Protein AF-A0A8T3WZS5-F1 (afdb_monomer)

Sequence (126 aa):
MAFKNHSQIEELKLSERVLWNKRVGRKKGNPLGIETPLGHSYSMILEELASENLDSTPNPGEFLQHIKDGLILRGNAYESRRTTFETPCFSSSYTYPIKTYMEMKGLSQKAQAKIMKEILGVDAGY

Mean predicted aligned error: 10.7 Å

Radius of gyration: 16.09 Å; Cα contacts (8 Å, |Δi|>4): 127; chains: 1; bounding box: 34×43×52 Å

Structure (mmCIF, N/CA/C/O backbone):
data_AF-A0A8T3WZS5-F1
#
_entry.id   AF-A0A8T3WZS5-F1
#
loop_
_atom_site.group_PDB
_atom_site.id
_atom_site.type_symbol
_atom_site.label_atom_id
_atom_site.label_alt_id
_atom_site.label_comp_id
_atom_site.label_asym_id
_atom_site.label_entity_id
_atom_site.label_seq_id
_atom_site.pdbx_PDB_ins_code
_atom_site.Cartn_x
_atom_site.Cartn_y
_atom_site.Cartn_z
_atom_site.occupancy
_atom_site.B_iso_or_equiv
_atom_site.auth_seq_id
_atom_site.auth_comp_id
_atom_site.auth_asym_id
_atom_site.auth_atom_id
_atom_site.pdbx_PDB_model_num
ATOM 1 N N . MET A 1 1 ? 19.273 -26.267 32.682 1.00 40.47 1 MET A N 1
ATOM 2 C CA . MET A 1 1 ? 18.327 -25.132 32.593 1.00 40.47 1 MET A CA 1
ATOM 3 C C . MET A 1 1 ? 18.701 -24.306 31.374 1.00 40.47 1 MET A C 1
ATOM 5 O O . MET A 1 1 ? 19.793 -23.757 31.353 1.00 40.47 1 MET A O 1
ATOM 9 N N . ALA A 1 2 ? 17.865 -24.288 30.335 1.00 45.25 2 ALA A N 1
ATOM 10 C CA . ALA A 1 2 ? 18.087 -23.431 29.174 1.00 45.25 2 ALA A CA 1
ATOM 11 C C . ALA A 1 2 ? 17.575 -22.022 29.506 1.00 45.25 2 ALA A C 1
ATOM 13 O O . ALA A 1 2 ? 16.375 -21.832 29.701 1.00 45.25 2 ALA A O 1
ATOM 14 N N . PHE A 1 3 ? 18.482 -21.052 29.613 1.00 46.47 3 PHE A N 1
ATOM 15 C CA . PHE A 1 3 ? 18.121 -19.642 29.720 1.00 46.47 3 PHE A CA 1
ATOM 16 C C . PHE A 1 3 ? 17.448 -19.225 28.408 1.00 46.47 3 PHE A C 1
ATOM 18 O O . PHE A 1 3 ? 18.108 -19.107 27.378 1.00 46.47 3 PHE A O 1
ATOM 25 N N . LYS A 1 4 ? 16.124 -19.030 28.421 1.00 43.25 4 LYS A N 1
ATOM 26 C CA . LYS A 1 4 ? 15.443 -18.353 27.313 1.00 43.25 4 LYS A CA 1
ATOM 27 C C . LYS A 1 4 ? 15.895 -16.895 27.330 1.00 43.25 4 LYS A C 1
ATOM 29 O O . LYS A 1 4 ? 15.614 -16.171 28.282 1.00 43.25 4 LYS A O 1
ATOM 34 N N . ASN A 1 5 ? 16.640 -16.507 26.300 1.00 50.31 5 ASN A N 1
ATOM 35 C CA . ASN A 1 5 ? 17.131 -15.150 26.100 1.00 50.31 5 ASN A CA 1
ATOM 36 C C . ASN A 1 5 ? 15.934 -14.182 26.125 1.00 50.31 5 ASN A C 1
ATOM 38 O O . ASN A 1 5 ? 15.007 -14.336 25.328 1.00 50.31 5 ASN A O 1
ATOM 42 N N . HIS A 1 6 ? 15.932 -13.214 27.046 1.00 47.78 6 HIS A N 1
ATOM 43 C CA . HIS A 1 6 ? 14.830 -12.256 27.231 1.00 47.78 6 HIS A CA 1
ATOM 44 C C . HIS A 1 6 ? 14.461 -11.540 25.912 1.00 47.78 6 HIS A C 1
ATOM 46 O O . HIS A 1 6 ? 13.289 -11.262 25.668 1.00 47.78 6 HIS A O 1
ATOM 52 N N . SER A 1 7 ? 15.432 -11.344 25.008 1.00 53.03 7 SER A N 1
ATOM 53 C CA . SER A 1 7 ? 15.226 -10.669 23.720 1.00 53.03 7 SER A CA 1
ATOM 54 C C . SER A 1 7 ? 14.343 -11.440 22.731 1.00 53.03 7 SER A C 1
ATOM 56 O O . SER A 1 7 ? 13.644 -10.817 21.938 1.00 53.03 7 SER A O 1
ATOM 58 N N . GLN A 1 8 ? 14.332 -12.779 22.773 1.00 47.66 8 GLN A N 1
ATOM 59 C CA . GLN A 1 8 ? 13.538 -13.588 2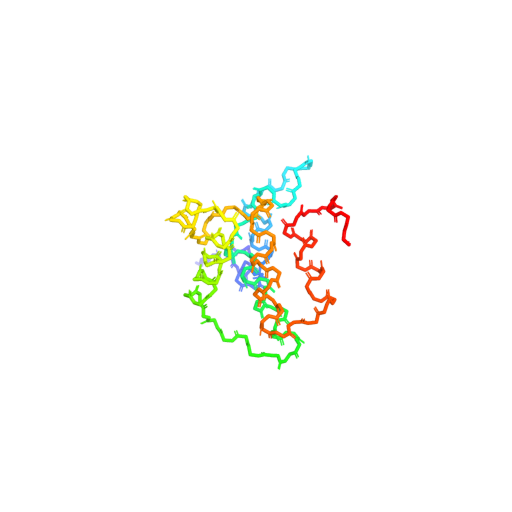1.836 1.00 47.66 8 GLN A CA 1
ATOM 60 C C . GLN A 1 8 ? 12.048 -13.599 22.200 1.00 47.66 8 GLN A C 1
ATOM 62 O O . GLN A 1 8 ? 11.196 -13.725 21.325 1.00 47.66 8 GLN A O 1
ATOM 67 N N . ILE A 1 9 ? 11.721 -13.458 23.490 1.00 51.66 9 ILE A N 1
ATOM 68 C CA . ILE A 1 9 ? 10.328 -13.383 23.957 1.00 51.66 9 ILE A CA 1
ATOM 69 C C . ILE A 1 9 ? 9.742 -11.991 23.681 1.00 51.66 9 ILE A C 1
ATOM 71 O O . ILE A 1 9 ? 8.555 -11.885 23.375 1.00 51.66 9 ILE A O 1
ATOM 75 N N . GLU A 1 10 ? 10.557 -10.935 23.741 1.00 49.94 10 GLU A N 1
ATOM 76 C CA . GLU A 1 10 ? 10.116 -9.585 23.379 1.00 49.94 10 GLU A CA 1
ATOM 77 C C . GLU A 1 10 ? 9.884 -9.432 21.874 1.00 49.94 10 GLU A C 1
ATOM 79 O O . GLU A 1 10 ? 8.887 -8.830 21.489 1.00 49.94 10 GLU A O 1
ATOM 84 N N . GLU A 1 11 ? 10.718 -10.029 21.015 1.00 50.22 11 GLU A N 1
ATOM 85 C CA . GLU A 1 11 ? 10.536 -9.962 19.556 1.00 50.22 11 GLU A CA 1
ATOM 86 C C . GLU A 1 11 ? 9.217 -10.568 19.063 1.00 50.22 11 GLU A C 1
ATOM 88 O O . GLU A 1 11 ? 8.638 -10.049 18.113 1.00 50.22 11 GLU A O 1
ATOM 93 N N . LEU A 1 12 ? 8.689 -11.588 19.744 1.00 53.72 12 LEU A N 1
ATOM 94 C CA . LEU A 1 12 ? 7.392 -12.197 19.418 1.00 53.72 12 LEU A CA 1
ATOM 95 C C . LEU A 1 12 ? 6.184 -11.297 19.733 1.00 53.72 12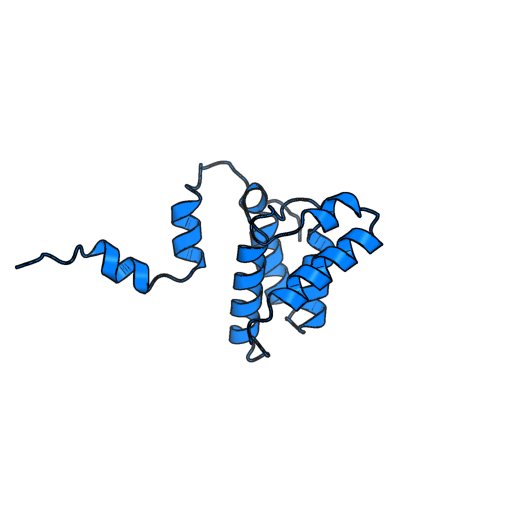 LEU A C 1
ATOM 97 O O . LEU A 1 12 ? 5.071 -11.611 19.319 1.00 53.72 12 LEU A O 1
ATOM 101 N N . LYS A 1 13 ? 6.381 -10.201 20.477 1.00 56.06 13 LYS A N 1
ATOM 102 C CA . LYS A 1 13 ? 5.328 -9.237 20.849 1.00 56.06 13 LYS A CA 1
ATOM 103 C C . LYS A 1 13 ? 5.456 -7.894 20.134 1.00 56.06 13 LYS A C 1
ATOM 105 O O . LYS A 1 13 ? 4.647 -6.998 20.366 1.00 56.06 13 LYS A O 1
ATOM 110 N N . LEU A 1 14 ? 6.487 -7.725 19.313 1.00 56.59 14 LEU A N 1
ATOM 111 C CA . LEU A 1 14 ? 6.687 -6.505 18.547 1.00 56.59 14 LEU A CA 1
ATOM 112 C C . LEU A 1 14 ? 5.754 -6.508 17.339 1.00 56.59 14 LEU A C 1
ATOM 114 O O . LEU A 1 14 ? 5.621 -7.523 16.659 1.00 56.59 14 LEU A O 1
ATOM 118 N N . SER A 1 15 ? 5.136 -5.362 17.047 1.00 65.25 15 SER A N 1
ATOM 119 C CA . SER A 1 15 ? 4.434 -5.201 15.775 1.00 65.25 15 SER A CA 1
ATOM 120 C C . SER A 1 15 ? 5.417 -5.375 14.615 1.00 65.25 15 SER A C 1
ATOM 122 O O . SER A 1 15 ? 6.612 -5.073 14.751 1.00 65.25 15 SER A O 1
ATOM 124 N N . GLU A 1 16 ? 4.925 -5.824 13.457 1.00 59.84 16 GLU A N 1
ATOM 125 C CA . GLU A 1 16 ? 5.749 -5.975 12.249 1.00 59.84 16 GLU A CA 1
ATOM 126 C C . GLU A 1 16 ? 6.516 -4.686 11.933 1.00 59.84 16 GLU A C 1
ATOM 128 O O . GLU A 1 16 ? 7.690 -4.729 11.563 1.00 59.84 16 GLU A O 1
ATOM 133 N N . ARG A 1 17 ? 5.903 -3.528 12.205 1.00 53.78 17 ARG A N 1
ATOM 134 C CA . ARG A 1 17 ? 6.531 -2.208 12.101 1.00 53.78 17 ARG A CA 1
ATOM 135 C C . ARG A 1 17 ? 7.804 -2.062 12.939 1.00 53.78 17 ARG A C 1
ATOM 137 O O . ARG A 1 17 ? 8.782 -1.474 12.476 1.00 53.78 17 ARG A O 1
ATOM 144 N N . VAL A 1 18 ? 7.829 -2.558 14.175 1.00 60.75 18 VAL A N 1
ATOM 145 C CA . VAL A 1 18 ? 9.013 -2.447 15.045 1.00 60.75 18 VAL A CA 1
ATOM 146 C C . VAL A 1 18 ? 10.089 -3.460 14.647 1.00 60.75 18 VAL A C 1
ATOM 148 O O . VAL A 1 18 ? 11.273 -3.114 14.646 1.00 60.75 18 VAL A O 1
ATOM 151 N N . LEU A 1 19 ? 9.695 -4.671 14.242 1.00 66.25 19 LEU A N 1
ATOM 152 C CA . LEU A 1 19 ? 10.614 -5.680 13.695 1.00 66.25 19 LEU A CA 1
ATOM 153 C C . LEU A 1 19 ? 11.290 -5.188 12.411 1.00 66.25 19 LEU A C 1
ATOM 155 O O . LEU A 1 19 ? 12.503 -5.331 12.246 1.00 66.25 19 LEU A O 1
ATOM 159 N N . TRP A 1 20 ? 10.518 -4.541 11.542 1.00 58.53 20 TRP A N 1
ATOM 160 C CA . TRP A 1 20 ? 11.007 -3.899 10.332 1.00 58.53 20 TRP A CA 1
ATOM 161 C C . TRP A 1 20 ? 12.015 -2.794 10.657 1.00 58.53 20 TRP A C 1
ATOM 163 O O . TRP A 1 20 ? 13.162 -2.862 10.224 1.00 58.53 20 TRP A O 1
ATOM 173 N N . ASN A 1 21 ? 11.658 -1.840 11.522 1.00 60.50 21 ASN A N 1
ATOM 174 C CA . ASN A 1 21 ? 12.557 -0.748 11.917 1.00 60.50 21 ASN A CA 1
ATOM 175 C C . ASN A 1 21 ? 13.914 -1.227 12.464 1.00 60.50 21 ASN A C 1
ATOM 177 O O . ASN A 1 21 ? 14.919 -0.536 12.285 1.00 60.50 21 ASN A O 1
ATOM 181 N N . LYS A 1 22 ? 13.949 -2.397 13.115 1.00 61.91 22 LYS A N 1
ATOM 182 C CA . LYS A 1 22 ? 15.192 -3.043 13.553 1.00 61.91 22 LYS A CA 1
ATOM 183 C C . LYS A 1 22 ? 15.978 -3.661 12.390 1.00 61.91 22 LYS A C 1
ATOM 185 O O . LYS A 1 22 ? 17.189 -3.468 12.333 1.00 61.91 22 LYS A O 1
ATOM 190 N N . ARG A 1 23 ? 15.319 -4.372 11.464 1.00 59.22 23 ARG A N 1
ATOM 191 C CA . ARG A 1 23 ? 15.971 -5.031 10.310 1.00 59.22 23 ARG A CA 1
ATOM 192 C C . ARG A 1 23 ? 16.576 -4.053 9.310 1.00 59.22 23 ARG A C 1
ATOM 194 O O . ARG A 1 23 ? 17.648 -4.324 8.787 1.00 59.22 23 ARG A O 1
ATOM 201 N N . VAL A 1 24 ? 15.913 -2.926 9.066 1.00 54.59 24 VAL A N 1
ATOM 202 C CA . VAL A 1 24 ? 16.351 -1.948 8.054 1.00 54.59 24 VAL A CA 1
ATOM 203 C C . VAL A 1 24 ? 17.564 -1.137 8.523 1.00 54.59 24 VAL A C 1
ATOM 205 O O . VAL A 1 24 ? 18.194 -0.457 7.729 1.00 54.59 24 VAL A O 1
ATOM 208 N N . GLY A 1 25 ? 17.946 -1.219 9.805 1.00 47.91 25 GLY A N 1
ATOM 209 C CA . GLY A 1 25 ? 19.188 -0.614 10.286 1.00 47.91 25 GLY A CA 1
ATOM 210 C C . GLY A 1 25 ? 19.262 0.884 9.989 1.00 47.91 25 GLY A C 1
ATOM 211 O O . GLY A 1 25 ? 20.223 1.331 9.368 1.00 47.91 25 GLY A O 1
ATOM 212 N N . ARG A 1 26 ? 18.235 1.644 10.414 1.00 51.78 26 ARG A N 1
ATOM 213 C CA . ARG A 1 26 ? 18.080 3.096 10.192 1.00 51.78 26 ARG A CA 1
ATOM 214 C C . ARG A 1 26 ? 19.420 3.840 10.295 1.00 51.78 26 ARG A C 1
ATOM 216 O O . ARG A 1 26 ? 19.843 4.233 11.385 1.00 51.78 26 ARG A O 1
ATOM 223 N N . LYS A 1 27 ? 20.066 4.108 9.159 1.00 49.81 27 LYS A N 1
ATOM 224 C CA . LYS A 1 27 ? 21.142 5.098 9.094 1.00 49.81 27 LYS A CA 1
ATOM 225 C C . LYS A 1 27 ? 20.486 6.468 9.223 1.00 49.81 27 LYS A C 1
ATOM 227 O O . LYS A 1 27 ? 19.664 6.840 8.387 1.00 49.81 27 LYS A O 1
ATOM 232 N N . LYS A 1 28 ? 20.816 7.212 10.286 1.00 45.00 28 LYS A N 1
ATOM 233 C CA . LYS A 1 28 ? 20.449 8.633 10.418 1.00 45.00 28 LYS A CA 1
ATOM 234 C C . LYS A 1 28 ? 20.802 9.345 9.102 1.00 45.00 28 LYS A C 1
ATOM 236 O O . LYS A 1 28 ? 21.982 9.437 8.782 1.00 45.00 28 LYS A O 1
ATOM 241 N N . GLY A 1 29 ? 19.796 9.802 8.355 1.00 51.53 29 GLY A N 1
ATOM 242 C CA . GLY A 1 29 ? 19.971 10.529 7.091 1.00 51.53 29 GLY A CA 1
ATOM 243 C C . GLY A 1 29 ? 19.297 9.915 5.858 1.00 51.53 29 GLY A C 1
ATOM 244 O O . GLY A 1 29 ? 19.144 10.630 4.875 1.00 51.53 29 GLY A O 1
ATOM 245 N N . ASN A 1 30 ? 18.845 8.655 5.895 1.00 51.88 30 ASN A N 1
ATOM 246 C CA . ASN A 1 30 ? 18.090 8.074 4.775 1.00 51.88 30 ASN A CA 1
ATOM 247 C C . ASN A 1 30 ? 16.575 8.314 4.933 1.00 51.88 30 ASN A C 1
ATOM 249 O O . ASN A 1 30 ? 16.021 7.979 5.987 1.00 51.88 30 ASN A O 1
ATOM 253 N N . PRO A 1 31 ? 15.880 8.855 3.911 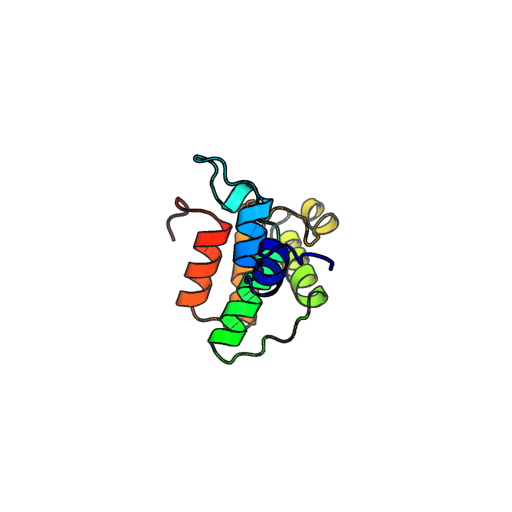1.00 58.00 31 PRO A N 1
ATOM 254 C CA . PRO A 1 31 ? 14.424 8.924 3.901 1.00 58.00 31 PRO A CA 1
ATOM 255 C C . PRO A 1 31 ? 13.833 7.514 3.990 1.00 58.00 31 PRO A C 1
ATOM 257 O O . PRO A 1 31 ? 14.181 6.649 3.187 1.00 58.00 31 PRO A O 1
ATOM 260 N N . LEU A 1 32 ? 12.912 7.306 4.940 1.00 59.91 32 LEU A N 1
ATOM 261 C CA . LEU A 1 32 ? 12.188 6.042 5.174 1.00 59.91 32 LEU A CA 1
ATOM 262 C C . LEU A 1 32 ? 11.624 5.417 3.888 1.00 59.91 32 LEU A C 1
ATOM 264 O O . LEU A 1 32 ? 11.533 4.195 3.789 1.00 59.91 32 LEU A O 1
ATOM 268 N N . GLY A 1 33 ? 11.308 6.233 2.882 1.00 59.47 33 GLY A N 1
ATOM 269 C CA . GLY A 1 33 ? 10.736 5.739 1.646 1.00 59.47 33 GLY A CA 1
ATOM 270 C C . GLY A 1 33 ? 11.667 4.918 0.762 1.00 59.47 33 GLY A C 1
ATOM 271 O O . GLY A 1 33 ? 11.202 3.931 0.203 1.00 59.47 33 GLY A O 1
ATOM 272 N N . ILE A 1 34 ? 12.969 5.235 0.693 1.00 62.78 34 ILE A N 1
ATOM 273 C CA . ILE A 1 34 ? 13.922 4.606 -0.252 1.00 62.78 34 ILE A CA 1
ATOM 274 C C . ILE A 1 34 ? 13.983 3.082 -0.087 1.00 62.78 34 ILE A C 1
ATOM 276 O O . ILE A 1 34 ? 14.144 2.355 -1.066 1.00 62.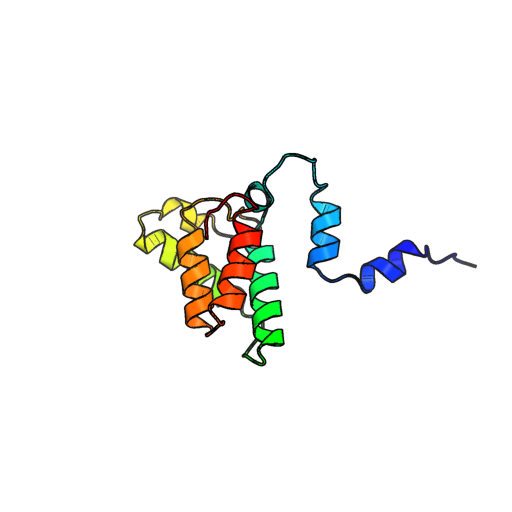78 34 ILE A O 1
ATOM 280 N N . GLU A 1 35 ? 13.820 2.597 1.141 1.00 65.44 35 GLU A N 1
ATOM 281 C CA . GLU A 1 35 ? 13.962 1.181 1.483 1.00 65.44 35 GLU A CA 1
ATOM 282 C C . GLU A 1 35 ? 12.626 0.506 1.817 1.00 65.44 35 GLU A C 1
ATOM 284 O O . GLU A 1 35 ? 12.619 -0.683 2.125 1.00 65.44 35 GLU A O 1
ATOM 289 N N . THR A 1 36 ? 11.494 1.220 1.760 1.00 80.56 36 THR A N 1
ATOM 290 C CA . THR A 1 36 ? 10.187 0.652 2.126 1.00 80.56 36 THR A CA 1
ATOM 291 C C . THR A 1 36 ? 9.681 -0.297 1.028 1.00 80.56 36 THR A C 1
ATOM 293 O O . THR A 1 36 ? 9.406 0.163 -0.082 1.00 80.56 36 THR A O 1
ATOM 296 N N . PRO A 1 37 ? 9.517 -1.607 1.290 1.00 88.19 37 PRO A N 1
ATOM 297 C CA . PRO A 1 37 ? 8.996 -2.564 0.325 1.00 88.19 37 PRO A CA 1
ATOM 298 C C . PRO A 1 37 ? 7.473 -2.487 0.253 1.00 88.19 37 PRO A C 1
ATOM 300 O O . PRO A 1 37 ? 6.813 -2.161 1.243 1.00 88.19 37 PRO A O 1
ATOM 303 N N . LEU A 1 38 ? 6.902 -2.901 -0.877 1.00 90.50 38 LEU A N 1
ATOM 304 C CA . LEU A 1 38 ? 5.450 -3.017 -1.048 1.00 90.50 38 LEU A CA 1
ATOM 305 C C . LEU A 1 38 ? 4.784 -3.897 0.018 1.00 90.50 38 LEU A C 1
ATOM 307 O O . LEU A 1 38 ? 3.649 -3.628 0.401 1.00 90.50 38 LEU A O 1
ATOM 311 N N . GLY A 1 39 ? 5.480 -4.922 0.520 1.00 91.06 39 GLY A N 1
ATOM 312 C CA . GLY A 1 39 ? 4.985 -5.753 1.621 1.00 91.06 39 GLY A CA 1
ATOM 313 C C . GLY A 1 39 ? 4.758 -4.956 2.898 1.00 91.06 39 GLY A C 1
ATOM 314 O O . GLY A 1 39 ? 3.741 -5.137 3.557 1.00 91.06 39 GLY A O 1
ATOM 315 N N . HIS A 1 40 ? 5.647 -4.011 3.205 1.00 88.50 40 HIS A N 1
ATOM 316 C CA . HIS A 1 40 ? 5.483 -3.167 4.382 1.00 88.50 40 HIS A CA 1
ATOM 317 C C . HIS A 1 40 ? 4.322 -2.187 4.215 1.00 88.50 40 HIS A C 1
ATOM 319 O O . HIS A 1 40 ? 3.497 -2.058 5.118 1.00 88.50 40 HIS A O 1
ATOM 325 N N . SER A 1 41 ? 4.210 -1.552 3.043 1.00 90.25 41 SER A N 1
ATOM 326 C CA . SER A 1 41 ? 3.057 -0.710 2.709 1.00 90.25 41 SER A CA 1
ATOM 327 C C . SER A 1 41 ? 1.748 -1.477 2.866 1.00 90.25 41 SER A C 1
ATOM 329 O O . SER A 1 41 ? 0.794 -0.958 3.435 1.00 90.25 41 SER A O 1
ATOM 331 N N . TYR A 1 42 ? 1.719 -2.728 2.408 1.00 94.75 42 TYR A N 1
ATOM 332 C CA . TYR A 1 42 ? 0.553 -3.589 2.530 1.00 94.75 42 TYR A CA 1
ATOM 333 C C . TYR A 1 42 ? 0.202 -3.910 3.988 1.00 94.75 42 TYR A C 1
ATOM 335 O O . TYR A 1 42 ? -0.949 -3.721 4.379 1.00 94.75 42 TYR A O 1
ATOM 343 N N . SER A 1 43 ? 1.180 -4.304 4.813 1.00 93.69 43 SER A N 1
ATOM 344 C CA . SER A 1 43 ? 0.958 -4.523 6.250 1.00 93.69 43 SER A CA 1
ATOM 345 C C . SER A 1 43 ? 0.394 -3.274 6.932 1.00 93.69 43 SER A C 1
ATOM 347 O O . SER A 1 43 ? -0.579 -3.369 7.674 1.00 93.69 43 SER A O 1
ATOM 349 N N . MET A 1 44 ? 0.934 -2.089 6.631 1.00 92.88 44 MET A N 1
ATOM 350 C CA . MET A 1 44 ? 0.424 -0.831 7.188 1.00 92.88 44 MET A CA 1
ATOM 351 C C . MET A 1 44 ? -1.025 -0.540 6.782 1.00 92.88 44 MET A C 1
ATOM 353 O O . MET A 1 44 ? -1.809 -0.056 7.593 1.00 92.88 44 MET A O 1
ATOM 357 N N . ILE A 1 45 ? -1.394 -0.841 5.535 1.00 95.38 45 ILE A N 1
ATOM 358 C CA . ILE A 1 45 ? -2.772 -0.687 5.058 1.00 95.38 45 ILE A CA 1
ATOM 359 C C . ILE A 1 45 ? -3.711 -1.610 5.838 1.00 95.38 45 ILE A C 1
ATOM 361 O O . ILE A 1 45 ? -4.769 -1.163 6.274 1.00 95.38 45 ILE A O 1
ATOM 365 N N . LEU A 1 46 ? -3.324 -2.869 6.059 1.00 95.94 46 LEU A N 1
ATOM 366 C CA . LEU A 1 46 ? -4.116 -3.812 6.853 1.00 95.94 46 LEU A CA 1
ATOM 367 C C . LEU A 1 46 ? -4.266 -3.360 8.314 1.00 95.94 46 LEU A C 1
ATOM 369 O O . LEU A 1 46 ? -5.358 -3.472 8.870 1.00 95.94 46 LEU A O 1
ATOM 373 N N . GLU A 1 47 ? -3.203 -2.816 8.917 1.00 94.69 47 GLU A N 1
ATOM 374 C CA . GLU A 1 47 ? -3.234 -2.263 10.280 1.00 94.69 47 GLU A CA 1
ATOM 375 C C . GLU A 1 47 ? -4.232 -1.097 10.408 1.00 94.69 47 GLU A C 1
ATOM 377 O O . GLU A 1 47 ? -5.015 -1.054 11.364 1.00 94.69 47 GLU A O 1
ATOM 382 N N . GLU A 1 48 ? -4.248 -0.162 9.452 1.00 95.62 48 GLU A N 1
ATOM 383 C CA . GLU A 1 48 ? -5.207 0.950 9.482 1.00 95.62 48 GLU A CA 1
ATOM 384 C C . GLU A 1 48 ? -6.635 0.491 9.166 1.00 95.62 48 GLU A C 1
ATOM 386 O O . GLU A 1 48 ? -7.568 0.961 9.812 1.00 95.62 48 GLU A O 1
ATOM 391 N N . LEU A 1 49 ? -6.822 -0.466 8.246 1.00 95.12 49 LEU A N 1
ATOM 392 C CA . LEU A 1 49 ? -8.144 -1.042 7.968 1.00 95.12 49 LEU A CA 1
ATOM 393 C C . LEU A 1 49 ? -8.735 -1.670 9.234 1.00 95.12 49 LEU A C 1
ATOM 395 O O . LEU A 1 49 ? -9.875 -1.379 9.592 1.00 95.12 49 LEU A O 1
ATOM 399 N N . ALA A 1 50 ? -7.935 -2.462 9.953 1.00 94.25 50 ALA A N 1
ATOM 400 C CA . ALA A 1 50 ? -8.345 -3.056 11.221 1.00 94.25 50 ALA A CA 1
ATOM 401 C C . ALA A 1 50 ? -8.667 -1.983 12.276 1.00 94.25 50 ALA A C 1
ATOM 403 O O . ALA A 1 50 ? -9.656 -2.098 12.999 1.00 94.25 50 ALA A O 1
ATOM 404 N N . SER A 1 51 ? -7.867 -0.914 12.337 1.00 94.94 51 SER A N 1
ATOM 405 C CA . SER A 1 51 ? -8.070 0.198 13.278 1.00 94.94 51 SER A CA 1
ATOM 406 C C . SER A 1 51 ? -9.357 0.988 13.006 1.00 94.94 51 SER A C 1
ATOM 408 O O . SER A 1 51 ? -9.956 1.523 13.939 1.00 94.94 51 SER A O 1
ATOM 410 N N . GLU A 1 52 ? -9.802 1.049 11.750 1.00 96.19 52 GLU A N 1
ATOM 411 C CA . GLU A 1 52 ? -11.047 1.707 11.334 1.00 96.19 52 GLU A CA 1
ATOM 412 C C . GLU A 1 52 ? -12.263 0.754 11.314 1.00 96.19 52 GLU A C 1
ATOM 414 O O . GLU A 1 52 ? -13.354 1.169 10.928 1.00 96.19 52 GLU A O 1
ATOM 419 N N . ASN A 1 53 ? -12.121 -0.494 11.786 1.00 94.50 53 ASN A N 1
ATOM 420 C CA . ASN A 1 53 ? -13.145 -1.554 11.717 1.00 94.50 53 ASN A CA 1
ATOM 421 C C . ASN A 1 53 ? -13.614 -1.870 10.281 1.00 94.50 53 ASN A C 1
ATOM 423 O O . ASN A 1 53 ? -14.772 -2.230 10.059 1.00 94.50 53 ASN A O 1
ATOM 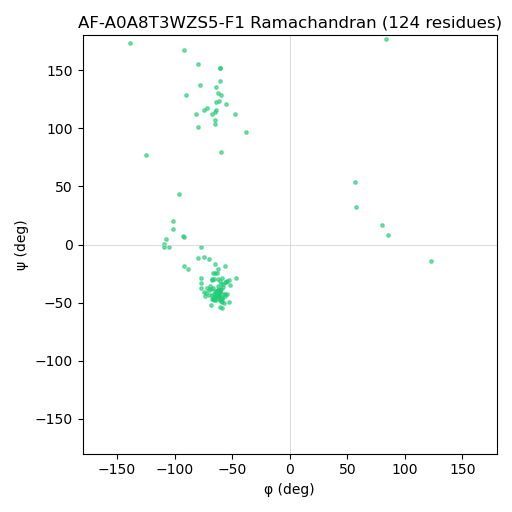427 N N . LEU A 1 54 ? -12.718 -1.728 9.304 1.00 94.81 54 LEU A N 1
ATOM 428 C CA . LEU A 1 54 ? -12.929 -2.120 7.912 1.00 94.81 54 LEU A CA 1
ATOM 429 C C . LEU A 1 54 ? -12.438 -3.557 7.677 1.00 94.81 54 LEU A C 1
ATOM 431 O O . LEU A 1 54 ? -11.729 -4.132 8.505 1.00 94.81 54 LEU A O 1
ATOM 435 N N . ASP A 1 55 ? -12.801 -4.149 6.535 1.00 91.94 55 ASP A N 1
ATOM 436 C CA . ASP A 1 55 ? -12.323 -5.486 6.167 1.00 91.94 55 ASP A CA 1
ATOM 437 C C . ASP A 1 55 ? -10.802 -5.493 5.947 1.00 91.94 55 ASP A C 1
ATOM 439 O O . ASP A 1 55 ? -10.284 -5.047 4.917 1.00 91.94 55 ASP A O 1
ATOM 443 N N . SER A 1 56 ? -10.099 -6.035 6.938 1.00 91.94 56 SER A N 1
ATOM 444 C CA . SER A 1 56 ? -8.650 -6.206 6.962 1.00 91.94 56 SER A CA 1
ATOM 445 C C . SER A 1 56 ? -8.219 -7.640 6.633 1.00 91.94 56 SER A C 1
ATOM 447 O O . SER A 1 56 ? -7.115 -8.042 7.008 1.00 91.94 56 SER A O 1
ATOM 449 N N . THR A 1 57 ? -9.069 -8.444 5.982 1.00 94.06 57 THR A N 1
ATOM 450 C CA . THR A 1 57 ? -8.700 -9.805 5.564 1.00 94.06 57 THR A CA 1
ATOM 451 C C . THR A 1 57 ? -7.519 -9.749 4.586 1.00 94.06 57 THR A C 1
ATOM 453 O O . THR A 1 57 ? -7.615 -9.082 3.550 1.00 94.06 57 THR A O 1
ATOM 456 N N . PRO A 1 58 ? -6.394 -10.436 4.868 1.00 90.94 58 PRO A N 1
ATOM 457 C CA . PRO A 1 58 ? -5.245 -10.420 3.973 1.00 90.94 58 PRO A CA 1
ATOM 458 C C . PRO A 1 58 ? -5.568 -11.059 2.614 1.00 90.94 58 PRO A C 1
ATOM 460 O O . PRO A 1 58 ? -5.798 -12.261 2.505 1.00 90.94 58 PRO A O 1
ATOM 463 N N . ASN A 1 59 ? -5.519 -10.245 1.566 1.00 95.50 59 ASN A N 1
ATOM 464 C CA . ASN A 1 59 ? -5.570 -10.628 0.160 1.00 95.50 59 ASN A CA 1
ATOM 465 C C . ASN A 1 59 ? -4.352 -10.063 -0.606 1.00 95.50 59 ASN A C 1
ATOM 467 O O . ASN A 1 59 ? -4.451 -9.058 -1.317 1.00 95.50 59 ASN A O 1
ATOM 471 N N . PRO A 1 60 ? -3.169 -10.684 -0.453 1.00 92.62 60 PRO A N 1
ATOM 472 C CA . PRO A 1 60 ? -1.938 -10.197 -1.071 1.00 92.62 60 PRO A CA 1
ATOM 473 C C . PRO A 1 60 ? -1.982 -10.191 -2.608 1.00 92.62 60 PRO A C 1
ATOM 475 O O . PRO A 1 60 ? -1.327 -9.362 -3.243 1.00 92.62 60 PRO A O 1
ATOM 478 N N . GLY A 1 61 ? -2.741 -11.114 -3.209 1.00 94.81 61 GLY A N 1
ATOM 479 C CA . GLY A 1 61 ? -2.873 -11.232 -4.662 1.00 94.81 61 GLY A CA 1
ATOM 480 C C . GLY A 1 61 ? -3.612 -10.046 -5.274 1.00 94.81 61 GLY A C 1
ATOM 481 O O . GLY A 1 61 ? -3.121 -9.458 -6.235 1.00 94.81 61 GLY A O 1
ATOM 482 N N . GLU A 1 62 ? -4.740 -9.657 -4.678 1.00 95.88 62 GLU A N 1
ATOM 483 C CA . GLU A 1 62 ? -5.512 -8.475 -5.081 1.00 95.88 62 GLU A CA 1
ATOM 484 C C . GLU A 1 62 ? -4.671 -7.201 -4.990 1.00 95.88 62 GLU A C 1
ATOM 486 O O . GLU A 1 62 ? -4.625 -6.429 -5.946 1.00 95.88 62 GLU A O 1
ATOM 491 N N . PHE A 1 63 ? -3.938 -7.018 -3.888 1.00 96.44 63 PHE A N 1
ATOM 492 C CA . PHE A 1 63 ? -3.062 -5.862 -3.726 1.00 96.44 63 PHE A CA 1
ATOM 493 C C . PHE A 1 63 ? -1.998 -5.787 -4.825 1.00 96.44 63 PHE A C 1
ATOM 495 O O . PHE A 1 63 ? -1.900 -4.780 -5.523 1.00 96.44 63 PHE A O 1
ATOM 502 N N . LEU A 1 64 ? -1.212 -6.852 -5.026 1.00 95.31 64 LEU A N 1
ATOM 503 C CA . LEU A 1 64 ? -0.161 -6.841 -6.048 1.00 95.31 64 LEU A CA 1
ATOM 504 C C . LEU A 1 64 ? -0.730 -6.667 -7.459 1.00 95.31 64 LEU A C 1
ATOM 506 O O . LEU A 1 64 ? -0.097 -6.004 -8.282 1.00 95.31 64 LEU A O 1
ATOM 510 N N . GLN A 1 65 ? -1.899 -7.244 -7.741 1.00 95.88 65 GLN A N 1
ATOM 511 C CA . GLN A 1 65 ? -2.565 -7.068 -9.026 1.00 95.88 65 GLN A CA 1
ATOM 512 C C . GLN A 1 65 ? -2.985 -5.609 -9.233 1.00 95.88 65 GLN A C 1
ATOM 514 O O . GLN A 1 65 ? -2.635 -5.025 -10.256 1.00 95.88 65 GLN A O 1
ATOM 519 N N . HIS A 1 66 ? -3.602 -4.980 -8.228 1.00 96.81 66 HIS A N 1
ATOM 520 C CA . HIS A 1 66 ? -3.975 -3.563 -8.272 1.00 96.81 66 HIS A CA 1
ATOM 521 C C . HIS A 1 66 ? -2.766 -2.652 -8.511 1.00 96.81 66 HIS A C 1
ATOM 523 O O . HIS A 1 66 ? -2.821 -1.737 -9.336 1.00 96.81 66 HIS A O 1
ATOM 529 N N . ILE A 1 67 ? -1.640 -2.922 -7.838 1.00 95.19 67 ILE A N 1
ATOM 530 C CA . ILE A 1 67 ? -0.396 -2.175 -8.065 1.00 95.19 67 ILE A CA 1
ATOM 531 C C . ILE A 1 67 ? 0.072 -2.329 -9.517 1.00 95.19 67 ILE A C 1
ATOM 533 O O . ILE A 1 67 ? 0.386 -1.331 -10.168 1.00 95.19 67 ILE A O 1
ATOM 537 N N . LYS A 1 6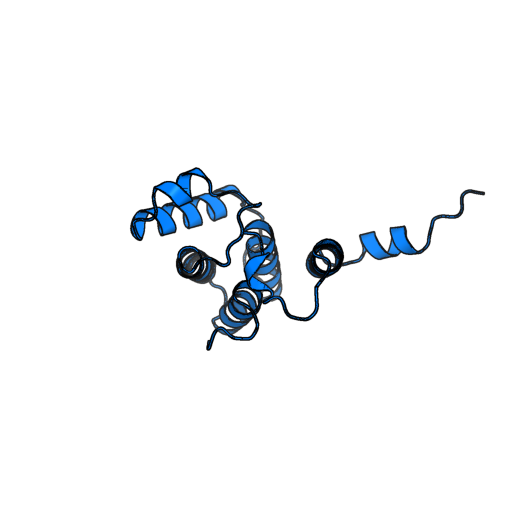8 ? 0.099 -3.556 -10.049 1.00 95.00 68 LYS A N 1
ATOM 538 C CA . LYS A 1 68 ? 0.524 -3.830 -11.431 1.00 95.00 68 LYS A CA 1
ATOM 539 C C . LYS A 1 68 ? -0.361 -3.135 -12.456 1.00 95.00 68 LYS A C 1
ATOM 541 O O . LYS A 1 68 ? 0.171 -2.530 -13.387 1.00 95.00 68 LYS A O 1
ATOM 546 N N . ASP A 1 69 ? -1.673 -3.185 -12.267 1.00 94.75 69 ASP A N 1
ATOM 547 C CA . ASP A 1 69 ? -2.639 -2.548 -13.160 1.00 94.75 69 ASP A CA 1
ATOM 548 C C . ASP A 1 69 ? -2.458 -1.026 -13.142 1.00 94.75 69 ASP A C 1
ATOM 550 O O . ASP A 1 69 ? -2.347 -0.397 -14.196 1.00 94.75 69 ASP A O 1
ATOM 554 N N . GLY A 1 70 ? -2.286 -0.437 -11.955 1.00 93.31 70 GLY A N 1
ATOM 555 C CA . GLY A 1 70 ? -1.979 0.984 -11.805 1.00 93.31 70 GLY A CA 1
ATOM 556 C C . GLY A 1 70 ? -0.669 1.406 -12.485 1.00 93.31 70 GLY A C 1
ATOM 557 O O . GLY A 1 70 ? -0.607 2.478 -13.088 1.00 93.31 70 GLY A O 1
ATOM 558 N N . LEU A 1 71 ? 0.372 0.569 -12.445 1.00 91.88 71 LEU A N 1
ATOM 559 C CA . LEU A 1 71 ? 1.628 0.822 -13.161 1.00 91.88 71 LEU A CA 1
ATOM 560 C C . LEU A 1 71 ? 1.446 0.752 -14.681 1.00 91.88 71 LEU A C 1
ATOM 562 O O . LEU A 1 71 ? 1.954 1.617 -15.394 1.00 91.88 71 LEU A O 1
ATOM 566 N N . ILE A 1 72 ? 0.705 -0.240 -15.183 1.00 92.00 72 ILE A N 1
ATOM 567 C CA . ILE A 1 72 ? 0.415 -0.390 -16.618 1.00 92.00 72 ILE A CA 1
ATOM 568 C C . ILE A 1 72 ? -0.346 0.832 -17.138 1.00 92.00 72 ILE A C 1
ATOM 570 O O . ILE A 1 72 ? 0.057 1.408 -18.148 1.00 92.00 72 ILE A O 1
ATOM 574 N N . LEU A 1 73 ? -1.382 1.274 -16.419 1.00 89.75 73 LEU A N 1
ATOM 575 C CA . LEU A 1 73 ? -2.186 2.447 -16.781 1.00 89.75 73 LEU A CA 1
ATOM 576 C C . LEU A 1 73 ? -1.355 3.733 -16.883 1.00 89.75 73 LEU A C 1
ATOM 578 O O . LEU A 1 73 ? -1.687 4.623 -17.662 1.00 89.75 73 LEU A O 1
ATOM 582 N N . ARG A 1 74 ? -0.254 3.829 -16.130 1.00 87.62 74 ARG A N 1
ATOM 583 C CA . ARG A 1 74 ? 0.667 4.977 -16.155 1.00 87.62 74 ARG A CA 1
ATOM 584 C C . ARG A 1 74 ? 1.843 4.817 -17.123 1.00 87.62 74 ARG A C 1
ATOM 586 O O . ARG A 1 74 ? 2.733 5.661 -17.124 1.00 87.62 74 ARG A O 1
ATOM 593 N N . GLY A 1 75 ? 1.857 3.763 -17.941 1.00 86.81 75 GLY A N 1
ATOM 594 C CA . GLY A 1 75 ? 2.911 3.508 -18.929 1.00 86.81 75 GLY A CA 1
ATOM 595 C C . GLY A 1 75 ? 4.141 2.769 -18.386 1.00 86.81 75 GLY A C 1
ATOM 596 O O . GLY A 1 75 ? 5.114 2.591 -19.114 1.00 86.81 75 GLY A O 1
ATOM 597 N N . ASN A 1 76 ? 4.103 2.271 -17.147 1.00 86.44 76 ASN A N 1
ATOM 598 C CA . ASN A 1 76 ? 5.220 1.595 -16.476 1.00 86.44 76 ASN A CA 1
ATOM 599 C C . ASN A 1 76 ? 5.147 0.056 -16.596 1.00 86.44 76 ASN A C 1
ATOM 601 O O . ASN A 1 76 ? 5.381 -0.679 -15.635 1.00 86.44 76 ASN A O 1
ATOM 605 N N . ALA A 1 77 ? 4.834 -0.466 -17.787 1.00 85.56 77 ALA A N 1
ATOM 606 C CA . ALA A 1 77 ? 4.605 -1.903 -18.011 1.00 85.56 77 ALA A CA 1
ATOM 607 C C . ALA A 1 77 ? 5.829 -2.805 -17.732 1.00 85.56 77 ALA A C 1
ATOM 609 O O . ALA A 1 77 ? 5.687 -4.009 -17.531 1.00 85.56 77 ALA A O 1
ATOM 610 N N . TYR A 1 78 ? 7.045 -2.255 -17.735 1.00 79.50 78 TYR A N 1
ATOM 611 C CA . TYR A 1 78 ? 8.243 -2.999 -17.337 1.00 79.50 78 TYR A CA 1
ATOM 612 C C . TYR A 1 78 ? 8.327 -3.190 -15.817 1.00 79.50 78 TYR A C 1
ATOM 614 O O . TYR A 1 78 ? 8.679 -4.276 -15.354 1.00 79.50 78 TYR A O 1
ATOM 622 N N . GLU A 1 79 ? 7.973 -2.156 -15.047 1.00 81.81 79 GLU A N 1
ATOM 623 C CA . GLU A 1 79 ? 7.974 -2.200 -13.581 1.00 81.81 79 GLU A CA 1
ATOM 624 C C . GLU A 1 79 ? 6.941 -3.214 -13.073 1.00 81.81 79 GLU A C 1
ATOM 626 O O . GLU A 1 79 ? 7.260 -4.018 -12.197 1.00 81.81 79 GLU A O 1
ATOM 631 N N . SER A 1 80 ? 5.758 -3.269 -13.703 1.00 82.88 80 SER A N 1
ATOM 632 C CA . SER A 1 80 ? 4.678 -4.195 -13.325 1.00 82.88 80 SER A CA 1
ATOM 633 C C . SER A 1 80 ? 5.080 -5.675 -13.403 1.00 82.88 80 SER A C 1
ATOM 635 O O . SER A 1 80 ? 4.672 -6.490 -12.572 1.00 82.88 80 SER A O 1
ATOM 637 N N . ARG A 1 81 ? 5.946 -6.050 -14.356 1.00 83.31 81 ARG A N 1
ATOM 638 C CA . ARG A 1 81 ? 6.445 -7.434 -14.497 1.00 83.31 81 ARG A CA 1
ATOM 639 C C . ARG A 1 81 ? 7.328 -7.874 -13.331 1.00 83.31 81 ARG A C 1
ATOM 641 O O . ARG A 1 81 ? 7.454 -9.071 -13.091 1.00 83.31 81 ARG A O 1
ATOM 648 N N . ARG A 1 82 ? 7.956 -6.924 -12.634 1.00 82.75 82 ARG A N 1
ATOM 649 C CA . ARG A 1 82 ? 8.888 -7.165 -11.520 1.00 82.75 82 ARG A CA 1
ATOM 650 C C . ARG A 1 82 ? 8.277 -6.868 -10.152 1.00 82.75 82 ARG A C 1
ATOM 652 O O . ARG A 1 82 ? 8.944 -7.067 -9.142 1.00 82.75 82 ARG A O 1
ATOM 659 N N . THR A 1 83 ? 7.030 -6.398 -10.114 1.00 87.75 83 THR A N 1
ATOM 660 C CA . THR A 1 83 ? 6.327 -6.045 -8.881 1.00 87.75 83 THR A CA 1
ATOM 661 C C . THR A 1 83 ? 6.095 -7.277 -8.005 1.00 87.75 83 THR A C 1
ATOM 663 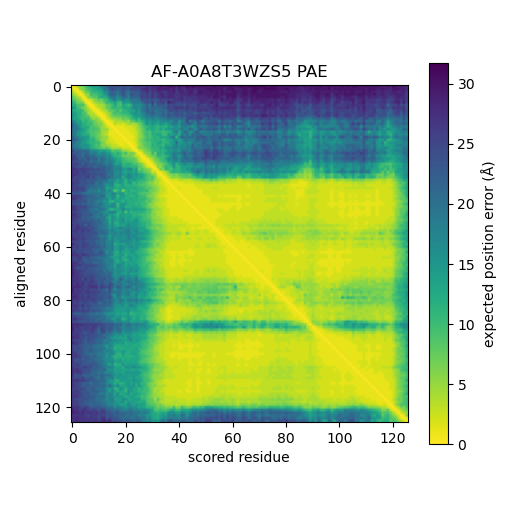O O . THR A 1 83 ? 5.329 -8.180 -8.357 1.00 87.75 83 THR A O 1
ATOM 666 N N . THR A 1 84 ? 6.748 -7.278 -6.847 1.00 90.06 84 THR A N 1
ATOM 667 C CA . THR A 1 84 ? 6.646 -8.268 -5.766 1.00 90.06 84 THR A CA 1
ATOM 668 C C . THR A 1 84 ? 6.630 -7.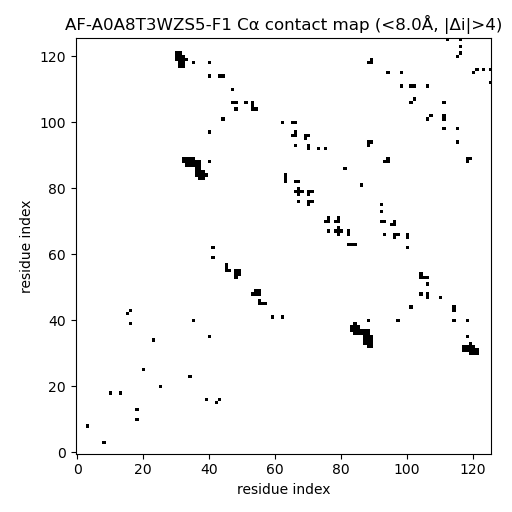535 -4.420 1.00 90.06 84 THR A C 1
ATOM 670 O O . THR A 1 84 ? 6.839 -6.325 -4.369 1.00 90.06 84 THR A O 1
ATOM 673 N N . PHE A 1 85 ? 6.406 -8.236 -3.307 1.00 88.69 85 PHE A N 1
ATOM 674 C CA . PHE A 1 85 ? 6.416 -7.593 -1.986 1.00 88.69 85 PHE A CA 1
ATOM 675 C C . PHE A 1 85 ? 7.774 -7.036 -1.563 1.00 88.69 85 PHE A C 1
ATOM 677 O O . PHE A 1 85 ? 7.820 -6.103 -0.766 1.00 88.69 85 PHE A O 1
ATOM 684 N N . GLU A 1 86 ? 8.860 -7.573 -2.110 1.00 85.94 86 GLU A N 1
ATOM 685 C CA . GLU A 1 86 ? 10.218 -7.099 -1.849 1.00 85.94 86 GLU A CA 1
ATOM 686 C C . GLU A 1 86 ? 10.559 -5.841 -2.661 1.00 85.94 86 GLU A C 1
ATOM 688 O O . GLU A 1 86 ? 11.561 -5.186 -2.389 1.00 85.94 86 GLU A O 1
ATOM 693 N N . THR A 1 87 ? 9.731 -5.476 -3.649 1.00 86.31 87 THR A N 1
ATOM 694 C CA . THR A 1 87 ? 9.952 -4.296 -4.487 1.00 86.31 87 THR A CA 1
ATOM 695 C C . THR A 1 87 ? 9.879 -3.019 -3.641 1.00 86.31 87 THR A C 1
ATOM 697 O O . THR A 1 87 ? 8.836 -2.764 -3.032 1.00 86.31 87 THR A O 1
ATOM 700 N N . PRO A 1 88 ? 10.933 -2.181 -3.631 1.00 81.75 88 PRO A N 1
ATOM 701 C CA . PRO A 1 88 ? 10.892 -0.875 -2.984 1.00 81.75 88 PRO A CA 1
ATOM 702 C C . PRO A 1 88 ? 9.847 0.030 -3.642 1.00 81.75 88 PRO A C 1
ATOM 704 O O . PRO A 1 88 ? 9.825 0.184 -4.864 1.00 81.75 88 PRO A O 1
ATOM 707 N N . CYS A 1 89 ? 8.988 0.648 -2.838 1.00 74.06 89 CYS A N 1
ATOM 708 C CA . CYS A 1 89 ? 7.848 1.437 -3.310 1.00 74.06 89 CYS A CA 1
ATOM 709 C C . CYS A 1 89 ? 8.075 2.960 -3.277 1.00 74.06 89 CYS A C 1
ATOM 711 O O . CYS A 1 89 ? 7.133 3.724 -3.473 1.00 74.06 89 CYS A O 1
ATOM 713 N N . PHE A 1 90 ? 9.324 3.408 -3.100 1.00 66.75 90 PHE A N 1
ATOM 714 C CA . PHE A 1 90 ? 9.700 4.829 -3.130 1.00 66.75 90 PHE A CA 1
ATOM 715 C C . PHE A 1 90 ? 9.463 5.517 -4.478 1.00 66.75 90 PHE A C 1
ATOM 717 O O . PHE A 1 90 ? 9.365 6.741 -4.547 1.00 66.75 90 PHE A O 1
ATOM 724 N N . SER A 1 91 ? 9.438 4.753 -5.576 1.00 66.94 91 SER A N 1
ATOM 725 C CA . SER A 1 91 ? 9.276 5.343 -6.904 1.00 66.94 91 SER A CA 1
ATOM 726 C C . SER A 1 91 ? 7.906 6.026 -7.016 1.00 66.94 91 SER A C 1
ATOM 728 O O . SER A 1 91 ? 6.878 5.463 -6.632 1.00 66.94 91 SER A O 1
ATOM 730 N N . SER A 1 92 ? 7.886 7.234 -7.592 1.00 71.69 92 SER A N 1
ATOM 731 C CA . SER A 1 92 ? 6.667 8.020 -7.848 1.00 71.69 92 SER A CA 1
ATOM 732 C C . SER A 1 92 ? 5.632 7.266 -8.697 1.00 71.69 92 SER A C 1
ATOM 734 O O . SER A 1 92 ? 4.439 7.600 -8.694 1.00 71.69 92 SER A O 1
ATOM 736 N N . SER A 1 93 ? 6.072 6.213 -9.392 1.00 81.38 93 SER A N 1
ATOM 737 C CA . SER A 1 93 ? 5.221 5.250 -10.084 1.00 81.38 93 SER A CA 1
ATOM 738 C C . SER A 1 93 ? 4.267 4.514 -9.137 1.00 81.38 93 SER A C 1
ATOM 740 O O . SER A 1 93 ? 3.109 4.319 -9.504 1.00 81.38 93 SER A O 1
ATOM 742 N N . TYR A 1 94 ? 4.708 4.151 -7.926 1.00 86.25 94 TYR A N 1
ATOM 743 C CA . TYR A 1 94 ? 3.951 3.338 -6.958 1.00 86.25 94 TYR A CA 1
ATOM 744 C C . TYR A 1 94 ? 3.064 4.162 -6.024 1.00 86.25 94 TYR A C 1
ATOM 746 O O . TYR A 1 94 ? 2.075 3.644 -5.511 1.00 86.25 94 TYR A O 1
ATOM 754 N N . THR A 1 95 ? 3.358 5.452 -5.851 1.00 87.44 95 THR A N 1
ATOM 755 C CA . THR A 1 95 ? 2.581 6.365 -5.001 1.00 87.44 95 THR A CA 1
ATOM 756 C C . THR A 1 95 ? 1.095 6.355 -5.356 1.00 87.44 95 THR A C 1
ATOM 758 O O . THR A 1 95 ? 0.242 6.207 -4.486 1.00 87.44 95 THR A O 1
ATOM 761 N N . TYR A 1 96 ? 0.784 6.495 -6.646 1.00 89.62 96 TYR A N 1
ATOM 762 C CA . TYR A 1 96 ? -0.596 6.551 -7.118 1.00 89.62 96 TYR A CA 1
ATOM 763 C C . TYR A 1 96 ? -1.328 5.207 -6.954 1.00 89.62 96 TYR A C 1
ATOM 765 O O . TYR A 1 96 ? -2.380 5.214 -6.321 1.00 89.62 96 TYR A O 1
ATOM 773 N N . PRO A 1 97 ? -0.798 4.060 -7.428 1.00 93.62 97 PRO A N 1
ATOM 774 C CA . PRO A 1 97 ? -1.443 2.761 -7.227 1.00 93.62 97 PRO A CA 1
ATOM 775 C C . PRO A 1 97 ? -1.670 2.398 -5.753 1.00 93.62 97 PRO A C 1
ATOM 777 O O . PRO A 1 97 ? -2.703 1.826 -5.417 1.00 93.62 97 PRO A O 1
ATOM 780 N N . ILE A 1 98 ? -0.741 2.759 -4.860 1.00 93.62 98 ILE A N 1
ATOM 781 C CA . ILE A 1 98 ? -0.914 2.551 -3.414 1.00 93.62 98 ILE A CA 1
ATOM 782 C C . ILE A 1 98 ? -2.055 3.424 -2.884 1.00 93.62 98 ILE A C 1
ATOM 784 O O . ILE A 1 98 ? -2.933 2.926 -2.182 1.00 93.62 98 ILE A O 1
ATOM 788 N N . LYS A 1 99 ? -2.083 4.710 -3.253 1.00 93.62 99 LYS A N 1
ATOM 789 C CA . LYS A 1 99 ? -3.152 5.636 -2.853 1.00 93.62 99 LYS A CA 1
ATOM 790 C C . LYS A 1 99 ? -4.525 5.150 -3.311 1.00 93.62 99 LYS A C 1
ATOM 792 O O . LYS A 1 99 ? -5.439 5.071 -2.497 1.00 93.62 99 LYS A O 1
ATOM 797 N N . THR A 1 100 ? -4.661 4.776 -4.581 1.00 95.62 100 THR A N 1
ATOM 798 C CA . THR A 1 100 ? -5.946 4.318 -5.124 1.00 95.62 100 THR A CA 1
ATOM 799 C C . THR A 1 100 ? -6.389 2.988 -4.527 1.00 95.62 100 THR A C 1
ATOM 801 O O . THR A 1 100 ? -7.585 2.774 -4.366 1.00 95.62 100 THR A O 1
ATOM 804 N N . TYR A 1 101 ? -5.457 2.110 -4.140 1.00 96.88 101 TYR A N 1
ATOM 805 C CA . TYR A 1 101 ? -5.803 0.893 -3.404 1.00 96.88 101 TYR A CA 1
ATOM 806 C C . TYR A 1 101 ? -6.398 1.219 -2.028 1.00 96.88 101 TYR A C 1
ATOM 808 O O . TYR A 1 101 ? -7.410 0.645 -1.633 1.00 96.88 101 TYR A O 1
ATOM 816 N N . MET A 1 102 ? -5.807 2.172 -1.300 1.00 96.25 102 MET A N 1
ATOM 817 C CA . MET A 1 102 ? -6.349 2.610 -0.009 1.00 96.25 102 MET A CA 1
ATOM 818 C C . MET A 1 102 ? -7.732 3.255 -0.153 1.00 96.25 102 MET A C 1
ATOM 820 O O . MET A 1 102 ? -8.617 2.978 0.655 1.00 96.25 102 MET A O 1
ATOM 824 N N . GLU A 1 103 ? -7.935 4.070 -1.193 1.00 96.00 103 GLU A N 1
ATOM 825 C CA . GLU A 1 103 ? -9.244 4.647 -1.529 1.00 96.00 103 GLU A CA 1
ATOM 826 C C . GLU A 1 103 ? -10.273 3.553 -1.857 1.00 96.00 103 GLU A C 1
ATOM 828 O O . GLU A 1 103 ? -11.388 3.591 -1.343 1.00 96.00 103 GLU A O 1
ATOM 833 N N . MET A 1 104 ? -9.885 2.543 -2.643 1.00 96.31 104 MET A N 1
ATOM 834 C CA . MET A 1 104 ? -10.726 1.389 -2.983 1.00 96.31 104 MET A CA 1
ATOM 835 C C . MET A 1 104 ? -11.154 0.595 -1.743 1.00 96.31 104 MET A C 1
ATOM 837 O O . MET A 1 104 ? -12.309 0.186 -1.648 1.00 96.31 104 MET A O 1
ATOM 841 N N . LYS A 1 105 ? -10.249 0.392 -0.775 1.00 96.12 105 LYS A N 1
ATOM 842 C CA . LYS A 1 105 ? -10.560 -0.288 0.496 1.00 96.12 105 LYS A CA 1
ATOM 843 C C . LYS A 1 105 ? -11.314 0.607 1.492 1.00 96.12 105 LYS A C 1
ATOM 845 O O . LYS A 1 105 ? -11.677 0.133 2.564 1.00 96.12 105 LYS A O 1
ATOM 850 N N . GLY A 1 106 ? -11.566 1.871 1.146 1.00 95.88 106 GLY A N 1
ATOM 851 C CA . GLY A 1 106 ? -12.370 2.796 1.942 1.00 95.88 106 GLY A CA 1
ATOM 852 C C . GLY A 1 106 ? -11.640 3.443 3.119 1.00 95.88 106 GLY A C 1
ATOM 853 O O . GLY A 1 106 ? -12.307 3.984 3.997 1.00 95.88 106 GLY A O 1
ATOM 854 N N . LEU A 1 107 ? -10.301 3.412 3.153 1.00 95.44 107 LEU A N 1
ATOM 855 C CA . LEU A 1 107 ? -9.536 4.050 4.228 1.00 95.44 107 LEU A CA 1
ATOM 856 C C . LEU A 1 107 ? -9.796 5.555 4.279 1.00 95.44 107 LEU A C 1
ATOM 858 O O . LEU A 1 107 ? -9.819 6.227 3.242 1.00 95.44 107 LEU A O 1
ATOM 862 N N . SER A 1 108 ? -9.901 6.108 5.488 1.00 94.75 108 SER A N 1
ATOM 863 C CA . SER A 1 108 ? -10.049 7.551 5.665 1.00 94.75 108 SER A CA 1
ATOM 864 C C . SER A 1 108 ? -8.863 8.334 5.088 1.00 94.75 108 SER A C 1
ATOM 866 O O . SER A 1 108 ? -7.719 7.874 5.082 1.00 94.75 108 SER A O 1
ATOM 868 N N . GLN A 1 109 ? -9.101 9.582 4.668 1.00 93.50 109 GLN A N 1
ATOM 869 C CA . GLN A 1 109 ? -8.028 10.466 4.183 1.00 93.50 109 GLN A CA 1
ATOM 870 C C . GLN A 1 109 ? -6.904 10.645 5.218 1.00 93.50 109 GLN A C 1
ATOM 872 O O . GLN A 1 109 ? -5.735 10.776 4.857 1.00 93.50 109 GLN A O 1
ATOM 877 N N . LYS A 1 110 ? -7.245 10.606 6.513 1.00 93.56 110 LYS A N 1
ATOM 878 C CA . LYS A 1 110 ? -6.280 10.702 7.612 1.00 93.56 110 LYS A CA 1
ATOM 879 C C . LYS A 1 110 ? -5.360 9.477 7.665 1.00 93.56 110 LYS A C 1
ATOM 881 O O . LYS A 1 110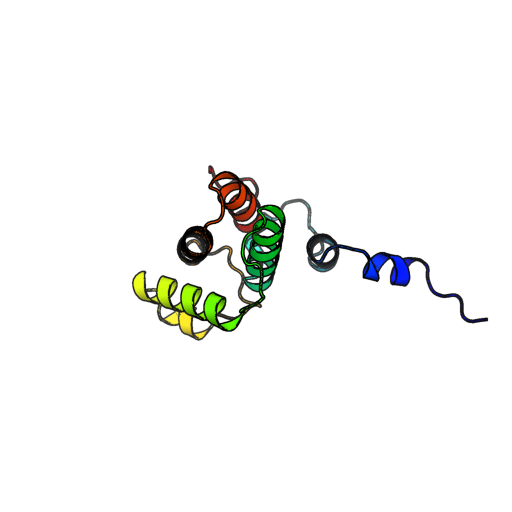 ? -4.147 9.648 7.794 1.00 93.56 110 LYS A O 1
ATOM 886 N N . ALA A 1 111 ? -5.913 8.268 7.553 1.00 92.06 111 ALA A N 1
ATOM 887 C CA . ALA A 1 111 ? -5.130 7.033 7.500 1.00 92.06 111 ALA A CA 1
ATOM 888 C C . ALA A 1 111 ? -4.274 6.964 6.228 1.00 92.06 111 ALA A C 1
ATOM 890 O O . ALA A 1 111 ? -3.083 6.659 6.299 1.00 92.06 111 ALA A O 1
ATOM 891 N N . GLN A 1 112 ? -4.837 7.355 5.081 1.00 93.12 112 GLN A N 1
ATOM 892 C CA . GLN A 1 112 ? -4.097 7.450 3.822 1.00 93.12 112 GLN A CA 1
ATOM 893 C C . GLN A 1 112 ? -2.884 8.380 3.945 1.00 93.12 112 GLN A C 1
ATOM 895 O O . GLN A 1 112 ? -1.770 7.976 3.620 1.00 93.12 112 GLN A O 1
ATOM 900 N N . ALA A 1 113 ? -3.065 9.601 4.461 1.00 89.94 113 ALA A N 1
ATOM 901 C CA . ALA A 1 113 ? -1.973 10.559 4.643 1.00 89.94 113 ALA A CA 1
ATOM 902 C C . ALA A 1 113 ? -0.889 10.027 5.594 1.00 89.94 113 ALA A C 1
ATOM 904 O O . ALA A 1 113 ? 0.304 10.165 5.321 1.00 89.94 113 ALA A O 1
ATOM 905 N N . LYS A 1 114 ? -1.294 9.357 6.682 1.00 89.31 114 LYS A N 1
ATOM 906 C CA . LYS A 1 114 ? -0.380 8.696 7.625 1.00 89.31 114 LYS A CA 1
ATOM 907 C C . LYS A 1 114 ? 0.469 7.625 6.934 1.00 89.31 114 LYS A C 1
ATOM 909 O O . LYS A 1 114 ? 1.685 7.627 7.104 1.00 89.31 114 LYS A O 1
ATOM 914 N N . ILE A 1 115 ? -0.151 6.743 6.148 1.00 89.44 115 ILE A N 1
ATOM 915 C CA . ILE A 1 115 ? 0.553 5.682 5.415 1.00 89.44 115 ILE A CA 1
ATOM 916 C C . ILE A 1 115 ? 1.476 6.286 4.350 1.00 89.44 115 ILE A C 1
ATOM 918 O O . ILE A 1 115 ? 2.654 5.937 4.292 1.00 89.44 115 ILE A O 1
ATOM 922 N N . MET A 1 116 ? 0.985 7.238 3.550 1.00 87.31 116 MET A N 1
ATOM 923 C CA . MET A 1 116 ? 1.783 7.871 2.496 1.00 87.31 116 MET A CA 1
ATOM 924 C C . MET A 1 116 ? 2.992 8.620 3.050 1.00 87.31 116 MET A C 1
ATOM 926 O O . MET A 1 116 ? 4.070 8.527 2.472 1.00 87.31 116 MET A O 1
ATOM 930 N N . LYS A 1 117 ? 2.853 9.313 4.183 1.00 83.19 117 LYS A N 1
ATOM 931 C CA . LYS A 1 117 ? 3.976 9.987 4.846 1.00 83.19 117 LYS A CA 1
ATOM 932 C C . LYS A 1 117 ? 5.074 9.009 5.268 1.00 83.19 117 LYS A C 1
ATOM 934 O O . LYS A 1 117 ? 6.256 9.324 5.169 1.00 83.19 117 LYS A O 1
ATOM 939 N N . GLU A 1 118 ? 4.704 7.822 5.731 1.00 79.38 118 GLU A N 1
ATOM 940 C CA . GLU A 1 118 ? 5.675 6.789 6.112 1.00 79.38 118 GLU A CA 1
ATOM 941 C C . GLU A 1 118 ? 6.337 6.159 4.879 1.00 79.38 118 GLU A C 1
ATOM 943 O O . GLU A 1 118 ? 7.555 5.993 4.864 1.00 79.38 118 GLU A O 1
ATOM 948 N N . ILE A 1 119 ? 5.559 5.888 3.825 1.00 79.56 119 ILE A N 1
ATOM 949 C CA . ILE A 1 119 ? 6.049 5.313 2.562 1.00 79.56 119 ILE A CA 1
ATOM 950 C C . ILE A 1 119 ? 6.947 6.281 1.789 1.00 79.56 119 ILE A C 1
ATOM 952 O O . ILE A 1 119 ? 7.904 5.853 1.157 1.00 79.56 119 ILE A O 1
ATOM 956 N N . LEU A 1 120 ? 6.642 7.577 1.783 1.00 76.69 120 LEU A N 1
ATOM 957 C CA . LEU A 1 120 ? 7.402 8.570 1.019 1.00 76.69 120 LEU A CA 1
ATOM 958 C C . LEU A 1 120 ? 8.525 9.211 1.848 1.00 76.69 120 LEU A C 1
ATOM 960 O O . LEU A 1 120 ? 9.475 9.757 1.290 1.00 76.69 120 LEU A O 1
ATOM 964 N N . GLY A 1 121 ? 8.461 9.110 3.177 1.00 66.25 121 GLY A N 1
ATOM 965 C CA . GLY A 1 121 ? 9.390 9.764 4.090 1.00 66.25 121 GLY A CA 1
ATOM 966 C C . GLY A 1 121 ? 9.022 11.220 4.402 1.00 66.25 121 GLY A C 1
ATOM 967 O O . GLY A 1 121 ? 8.057 11.783 3.894 1.00 66.25 121 GLY A O 1
ATOM 968 N N . VAL A 1 122 ? 9.817 11.826 5.290 1.00 55.91 122 VAL A N 1
ATOM 969 C CA . VAL A 1 122 ? 9.507 13.074 6.018 1.00 55.91 122 VAL A CA 1
ATOM 970 C C . VAL A 1 122 ? 9.368 14.322 5.121 1.00 55.91 122 VAL A C 1
ATOM 972 O O . VAL A 1 122 ? 8.749 15.284 5.559 1.00 55.91 122 VAL A O 1
ATOM 975 N N . ASP A 1 123 ? 9.848 14.288 3.873 1.00 48.94 123 ASP A N 1
ATOM 976 C CA . ASP A 1 123 ? 9.882 15.448 2.959 1.00 48.94 123 ASP A CA 1
ATOM 977 C C . ASP A 1 123 ? 8.872 15.407 1.799 1.00 48.94 123 ASP A C 1
ATOM 979 O O . ASP A 1 123 ? 8.871 16.288 0.937 1.00 48.94 123 ASP A O 1
ATOM 983 N N . ALA A 1 124 ? 7.980 14.418 1.742 1.00 48.38 124 ALA A N 1
ATOM 984 C CA . ALA A 1 124 ? 6.901 14.462 0.764 1.00 48.38 124 ALA A CA 1
ATOM 985 C C . ALA A 1 124 ? 5.806 15.399 1.284 1.00 48.38 124 ALA A C 1
ATOM 987 O O . ALA A 1 124 ? 5.044 15.012 2.163 1.00 48.38 124 ALA A O 1
ATOM 988 N N . GLY A 1 125 ? 5.762 16.635 0.778 1.00 43.44 125 GLY A N 1
ATOM 989 C CA . GLY A 1 125 ? 4.763 17.653 1.123 1.00 43.44 125 GLY A CA 1
ATOM 990 C C . GLY A 1 125 ? 3.324 17.228 0.803 1.00 43.44 125 GLY A C 1
ATOM 991 O O . GLY A 1 125 ? 2.774 17.639 -0.217 1.00 43.44 125 GLY A O 1
ATOM 992 N N . TYR A 1 126 ? 2.751 16.412 1.688 1.00 40.97 126 TYR A N 1
ATOM 993 C CA . TYR A 1 126 ? 1.356 15.978 1.764 1.00 40.97 126 TYR A CA 1
ATOM 994 C C . TYR A 1 126 ? 0.786 16.298 3.146 1.00 40.97 126 TYR A C 1
ATOM 996 O O . TYR A 1 126 ? 1.510 16.101 4.153 1.00 40.97 126 TYR A O 1
#

Foldseek 3Di:
DDPPDPVVVVVVVDDPVVVVVVVVPDDVPDFLQQQQFQLNLLSLLLVQCVVVVFPSPDDPPVLLVLQLVQLVVVVNNVVNVVRDRRHRQLDPSRLVSSLVVSVVSPGDPVSSVVSSCSNNGPPPPD

Nearest PDB structures (foldseek):
  4zsz-assembly1_A  TM=2.762E-01  e=5.042E+00  Aquifex aeolicus VF5

Solvent-accessible surface area (backbone atoms only — not comparable to full-atom values): 7346 Å² total; per-residue (Å²): 134,85,81,77,59,71,67,65,65,50,58,76,71,50,54,70,70,56,54,44,57,61,72,70,57,78,56,92,87,64,56,56,4,70,74,32,23,41,44,56,56,48,51,53,51,36,52,48,26,50,74,71,75,41,92,44,76,90,54,70,66,63,52,55,48,48,38,28,50,42,23,42,77,72,71,37,56,72,58,34,78,66,67,48,50,79,36,57,43,45,48,78,70,43,51,56,26,53,51,52,51,40,54,72,74,63,54,51,72,68,55,50,51,55,52,50,39,54,43,54,9,93,80,54,95,119

Secondary structure (DSSP, 8-state):
-----HHHHHHTTS-HHHHHHHHTT--TTS-TTTT-BHHHHHHHHHHHHHHTTS-----HHHHHHHHHHHHHHTT-HHHHHH--TTSB--SHHHHHHHHHHHHHTT--HHHHHHHHHHHH-TTS--

pLDDT: mean 78.09, std 18.28, range [40.47, 96.88]